Protein AF-A0A959EPD5-F1 (afdb_monomer_lite)

pLDDT: mean 96.94, std 1.7, range [88.75, 98.5]

Foldseek 3Di:
DDDVVDDDDDDDPPPVLVVVLVVCVVPVPDDDDDDDDDQVVQQVSQVSCVVVVHDDDGDDPVDDPVVNVVD

Structure (mmCIF, N/CA/C/O backbone):
data_AF-A0A959EPD5-F1
#
_entry.id   AF-A0A959EPD5-F1
#
loop_
_atom_site.group_PDB
_atom_site.id
_atom_site.type_symbol
_atom_site.label_atom_id
_atom_site.label_alt_id
_atom_site.label_comp_id
_atom_site.label_asym_id
_atom_site.label_entity_id
_atom_site.label_seq_id
_atom_site.pdbx_PDB_ins_code
_atom_site.Cartn_x
_atom_site.Cartn_y
_atom_site.Cartn_z
_atom_site.occupancy
_atom_site.B_iso_or_equiv
_atom_site.auth_seq_id
_atom_site.auth_comp_id
_atom_site.auth_asym_id
_atom_site.auth_atom_id
_atom_site.pdbx_PDB_model_num
ATOM 1 N N . PHE A 1 1 ? 14.814 -21.714 -0.181 1.00 88.75 1 PHE A N 1
ATOM 2 C CA . PHE A 1 1 ? 14.758 -20.240 -0.110 1.00 88.75 1 PHE A CA 1
ATOM 3 C C . PHE A 1 1 ? 14.496 -19.635 -1.471 1.00 88.75 1 PHE A C 1
ATOM 5 O O . PHE A 1 1 ? 13.647 -18.759 -1.543 1.00 88.75 1 PHE A O 1
ATOM 12 N N . ASP A 1 2 ? 15.169 -20.110 -2.525 1.00 93.00 2 ASP A N 1
ATOM 13 C CA . ASP A 1 2 ? 14.857 -19.679 -3.885 1.00 93.00 2 ASP A CA 1
ATOM 14 C C . ASP A 1 2 ? 13.396 -19.972 -4.256 1.00 93.00 2 ASP A C 1
ATOM 16 O O . ASP A 1 2 ? 12.814 -20.994 -3.870 1.00 93.00 2 ASP A O 1
ATOM 20 N N . ARG A 1 3 ? 12.807 -19.015 -4.961 1.00 97.31 3 ARG A N 1
ATOM 21 C CA . ARG A 1 3 ? 11.442 -19.028 -5.466 1.00 97.31 3 ARG A CA 1
ATOM 22 C C . ARG A 1 3 ? 11.521 -18.492 -6.893 1.00 97.31 3 ARG A C 1
ATOM 24 O O . ARG A 1 3 ? 11.297 -17.302 -7.091 1.00 97.31 3 ARG A O 1
ATOM 31 N N . PRO A 1 4 ? 11.804 -19.348 -7.889 1.00 96.12 4 PRO A N 1
ATOM 32 C CA . PRO A 1 4 ? 12.033 -18.907 -9.269 1.00 96.12 4 PRO A CA 1
ATOM 33 C C . PRO A 1 4 ? 10.793 -18.259 -9.900 1.00 96.12 4 PRO A C 1
ATOM 35 O O . PRO A 1 4 ? 10.877 -17.565 -10.905 1.00 96.12 4 PRO A O 1
ATOM 38 N N . ASN A 1 5 ? 9.625 -18.465 -9.288 1.00 96.75 5 ASN A N 1
ATOM 39 C CA . ASN A 1 5 ? 8.372 -17.833 -9.666 1.00 96.75 5 ASN A CA 1
ATOM 40 C C . ASN A 1 5 ? 8.207 -16.393 -9.126 1.00 96.75 5 ASN A C 1
ATOM 42 O O . ASN A 1 5 ? 7.168 -15.786 -9.376 1.00 96.75 5 ASN A O 1
ATOM 46 N N . LEU A 1 6 ? 9.155 -15.870 -8.335 1.00 96.12 6 LEU A N 1
ATOM 47 C CA . LEU A 1 6 ? 9.117 -14.515 -7.781 1.00 96.12 6 LEU A CA 1
ATOM 48 C C . LEU A 1 6 ? 10.118 -13.608 -8.496 1.00 96.12 6 LEU A C 1
ATOM 50 O O . LEU A 1 6 ? 11.307 -13.901 -8.574 1.00 96.12 6 LEU A O 1
ATOM 54 N N . HIS A 1 7 ? 9.627 -12.462 -8.959 1.00 95.50 7 HIS A N 1
ATOM 55 C CA . HIS A 1 7 ? 10.457 -11.384 -9.477 1.00 95.50 7 HIS A CA 1
ATOM 56 C C . HIS A 1 7 ? 10.667 -10.328 -8.387 1.00 95.50 7 HIS A C 1
ATOM 58 O O . HIS A 1 7 ? 9.700 -9.880 -7.768 1.00 95.50 7 HIS A O 1
ATOM 64 N N . LEU A 1 8 ? 11.921 -9.933 -8.153 1.00 95.94 8 LEU A N 1
ATOM 65 C CA . LEU A 1 8 ? 12.286 -8.897 -7.189 1.00 95.94 8 LEU A CA 1
ATOM 66 C C . LEU A 1 8 ? 12.747 -7.644 -7.931 1.00 95.94 8 LEU A C 1
ATOM 68 O O . LEU A 1 8 ? 13.661 -7.702 -8.749 1.00 95.94 8 LEU A O 1
ATOM 72 N N . GLU A 1 9 ? 12.140 -6.510 -7.600 1.00 96.44 9 GLU A N 1
ATOM 73 C CA . GLU A 1 9 ? 12.480 -5.202 -8.151 1.00 96.44 9 GLU A CA 1
ATOM 74 C C . GLU A 1 9 ? 12.621 -4.192 -7.004 1.00 96.44 9 GLU A C 1
ATOM 76 O O . GLU A 1 9 ? 11.820 -4.191 -6.068 1.00 96.44 9 GLU A O 1
ATOM 81 N N . VAL A 1 10 ? 13.630 -3.318 -7.072 1.00 96.81 10 VAL A N 1
ATOM 82 C CA . VAL A 1 10 ? 13.843 -2.240 -6.096 1.00 96.81 10 VAL A CA 1
ATOM 83 C C . VAL A 1 10 ? 13.872 -0.905 -6.824 1.00 96.81 10 VAL A C 1
ATOM 85 O O . VAL A 1 10 ? 14.623 -0.728 -7.781 1.00 96.81 10 VAL A O 1
ATOM 88 N N . ARG A 1 11 ? 13.070 0.052 -6.348 1.00 96.25 11 ARG A N 1
ATOM 89 C CA . ARG A 1 11 ? 12.984 1.408 -6.904 1.00 96.25 11 ARG A CA 1
ATOM 90 C C . ARG A 1 11 ? 13.335 2.466 -5.857 1.00 96.25 11 ARG A C 1
ATOM 92 O O . ARG A 1 11 ? 13.049 2.271 -4.672 1.00 96.25 11 ARG A O 1
ATOM 99 N N . PRO A 1 12 ? 13.897 3.614 -6.271 1.00 97.19 12 PRO A N 1
ATOM 100 C CA . PRO A 1 12 ? 14.047 4.776 -5.407 1.00 97.19 12 PRO A CA 1
ATOM 101 C C . PRO A 1 12 ? 12.705 5.237 -4.811 1.00 97.19 12 PRO A C 1
ATOM 103 O O . PRO A 1 12 ? 11.673 5.278 -5.483 1.00 97.19 12 PRO A O 1
ATOM 106 N N . GLY A 1 13 ? 12.716 5.596 -3.526 1.00 94.38 13 GLY A N 1
ATOM 107 C CA . GLY A 1 13 ? 11.512 5.857 -2.734 1.00 94.38 13 GLY A CA 1
ATOM 108 C C . GLY A 1 13 ? 10.842 7.223 -2.939 1.00 94.38 13 GLY A C 1
ATOM 109 O O . GLY A 1 13 ? 10.220 7.704 -1.989 1.00 94.38 13 GLY A O 1
ATOM 110 N N . GLN A 1 14 ? 10.975 7.862 -4.104 1.00 96.06 14 GLN A N 1
ATOM 111 C CA . GLN A 1 14 ? 10.320 9.134 -4.448 1.00 96.06 14 GLN A CA 1
ATOM 112 C C . GLN A 1 14 ? 8.957 8.892 -5.111 1.00 96.06 14 GLN A C 1
ATOM 114 O O . GLN A 1 14 ? 8.805 7.934 -5.856 1.00 96.06 14 GLN A O 1
ATOM 119 N N . LYS A 1 15 ? 7.963 9.768 -4.886 1.00 96.19 15 LYS A N 1
ATOM 120 C CA . LYS A 1 15 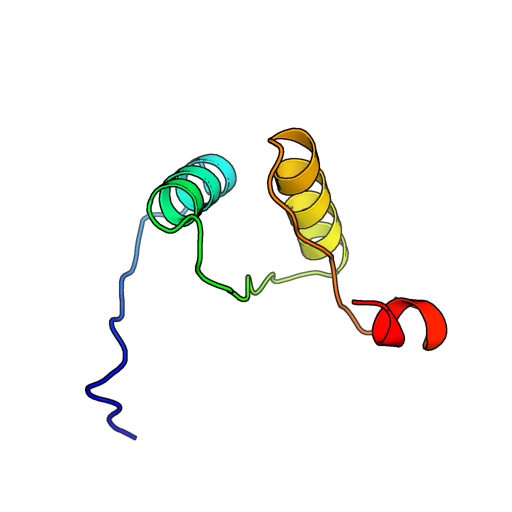? 6.617 9.650 -5.501 1.00 96.19 15 LYS A CA 1
ATOM 121 C C . LYS A 1 15 ? 6.015 8.236 -5.363 1.00 96.19 15 LYS A C 1
ATOM 123 O O . LYS A 1 15 ? 5.553 7.628 -6.326 1.00 96.19 15 LYS A O 1
ATOM 128 N N . ARG A 1 16 ? 6.116 7.656 -4.157 1.00 96.38 16 ARG A N 1
ATOM 129 C CA . ARG A 1 16 ? 5.803 6.232 -3.918 1.00 96.38 16 ARG A CA 1
ATOM 130 C C . ARG A 1 16 ? 4.372 5.876 -4.311 1.00 96.38 16 ARG A C 1
ATOM 132 O O . ARG A 1 16 ? 4.151 4.812 -4.868 1.00 96.38 16 ARG A O 1
ATOM 139 N N . ILE A 1 17 ? 3.413 6.756 -4.024 1.00 97.38 17 ILE A N 1
ATOM 140 C CA . ILE A 1 17 ? 1.997 6.514 -4.321 1.00 97.38 17 ILE A CA 1
ATOM 141 C C . ILE A 1 17 ? 1.765 6.458 -5.829 1.00 97.38 17 ILE A C 1
ATOM 143 O O . ILE A 1 17 ? 1.094 5.549 -6.302 1.00 97.38 17 ILE A O 1
ATOM 147 N N . GLU A 1 18 ? 2.351 7.387 -6.578 1.00 97.94 18 GLU A N 1
ATOM 148 C CA . GLU A 1 18 ? 2.272 7.423 -8.035 1.00 97.94 18 GLU A CA 1
ATOM 149 C C . GLU A 1 18 ? 2.886 6.156 -8.639 1.00 97.94 18 GLU A C 1
ATOM 151 O O . GLU A 1 18 ? 2.229 5.473 -9.419 1.00 97.94 18 GLU A O 1
ATOM 156 N N . GLN A 1 19 ? 4.084 5.766 -8.185 1.00 98.06 19 GLN A N 1
ATOM 157 C CA . GLN A 1 19 ? 4.725 4.528 -8.638 1.00 98.06 19 GLN A CA 1
ATOM 158 C C . GLN A 1 19 ? 3.879 3.277 -8.346 1.00 98.06 19 GLN A C 1
ATOM 160 O O . GLN A 1 19 ? 3.807 2.379 -9.184 1.00 98.06 19 GLN A O 1
ATOM 165 N N . ILE A 1 20 ? 3.237 3.208 -7.173 1.00 97.56 20 ILE A N 1
ATOM 166 C CA . ILE A 1 20 ? 2.334 2.106 -6.806 1.00 97.56 20 ILE A CA 1
ATOM 167 C C . ILE A 1 20 ? 1.115 2.082 -7.737 1.00 97.56 20 ILE A C 1
ATOM 169 O O . ILE A 1 20 ? 0.753 1.021 -8.242 1.00 97.56 20 ILE A O 1
ATOM 173 N N . ILE A 1 21 ? 0.487 3.234 -7.987 1.00 97.44 21 ILE A N 1
ATOM 174 C CA . ILE A 1 21 ? -0.682 3.342 -8.871 1.00 97.44 21 ILE A CA 1
ATOM 175 C C . ILE A 1 21 ? -0.330 2.880 -10.287 1.00 97.44 21 ILE A C 1
ATOM 177 O O . ILE A 1 21 ? -1.068 2.082 -10.866 1.00 97.44 21 ILE A O 1
ATOM 181 N N . ASP A 1 22 ? 0.797 3.341 -10.826 1.00 97.31 22 ASP A N 1
ATOM 182 C CA . ASP A 1 22 ? 1.247 2.965 -12.167 1.00 97.31 22 ASP A CA 1
ATOM 183 C C . ASP A 1 22 ? 1.544 1.463 -12.253 1.00 97.31 22 ASP A C 1
ATOM 185 O O . ASP A 1 22 ? 1.163 0.807 -13.224 1.00 97.31 22 ASP A O 1
ATOM 189 N N . PHE A 1 23 ? 2.147 0.887 -11.207 1.00 97.31 23 PHE A N 1
ATOM 190 C CA . PHE A 1 23 ? 2.403 -0.550 -11.123 1.00 97.31 23 PHE A CA 1
ATOM 191 C C . PHE A 1 23 ? 1.109 -1.381 -11.124 1.00 97.31 23 PHE A C 1
ATOM 193 O O . PHE A 1 23 ? 1.029 -2.386 -11.837 1.00 97.31 23 PHE A O 1
ATOM 200 N N . ILE A 1 24 ? 0.099 -0.960 -10.355 1.00 97.56 24 ILE A N 1
ATOM 201 C CA . ILE A 1 24 ? -1.202 -1.643 -10.264 1.00 97.56 24 ILE A CA 1
ATOM 202 C C . ILE A 1 24 ? -1.965 -1.535 -11.587 1.00 97.56 24 ILE A C 1
ATOM 204 O O . ILE A 1 24 ? -2.518 -2.523 -12.059 1.00 97.56 24 ILE A O 1
ATOM 208 N N . ARG A 1 25 ? -1.979 -0.360 -12.228 1.00 96.81 25 ARG A N 1
ATOM 209 C CA . ARG A 1 25 ? -2.727 -0.133 -13.481 1.00 96.81 25 ARG A CA 1
ATOM 210 C C . ARG A 1 25 ? -2.242 -0.981 -14.652 1.00 96.81 25 ARG A C 1
ATOM 212 O O . ARG A 1 25 ? -3.025 -1.286 -15.542 1.00 96.81 25 ARG A O 1
ATOM 219 N N . GLN A 1 26 ? -0.980 -1.397 -14.636 1.00 97.25 26 GLN A N 1
ATOM 220 C CA . GLN A 1 26 ? -0.430 -2.339 -15.615 1.00 97.25 26 GLN A CA 1
ATOM 221 C C . GLN A 1 26 ? -0.887 -3.793 -15.375 1.00 97.25 26 GLN A C 1
ATOM 223 O O . GLN A 1 26 ? -0.535 -4.676 -16.152 1.00 97.25 26 GLN A O 1
ATOM 228 N N . ARG A 1 27 ? -1.629 -4.064 -14.289 1.00 96.12 27 ARG A N 1
ATOM 229 C CA . ARG A 1 27 ? -2.038 -5.400 -13.817 1.00 96.12 27 ARG A CA 1
ATOM 230 C C . ARG A 1 27 ? -3.512 -5.409 -13.358 1.00 96.12 27 ARG A C 1
ATOM 232 O O . ARG A 1 27 ? -3.778 -5.724 -12.200 1.00 96.12 27 ARG A O 1
ATOM 239 N N . PRO A 1 28 ? -4.475 -5.057 -14.230 1.00 93.38 28 PRO A N 1
ATOM 240 C CA . PRO A 1 28 ? -5.869 -4.810 -13.836 1.00 93.38 28 PRO A CA 1
ATOM 241 C C . PRO A 1 28 ? -6.572 -5.999 -13.157 1.00 93.38 28 PRO A C 1
ATOM 243 O O . PRO A 1 28 ? -7.407 -5.780 -12.283 1.00 93.38 28 PRO A O 1
ATOM 246 N N . ASP A 1 29 ? -6.200 -7.236 -13.496 1.00 93.50 29 ASP A N 1
ATOM 247 C CA . ASP A 1 29 ? -6.872 -8.457 -13.023 1.00 93.50 29 ASP A CA 1
ATOM 248 C C . ASP A 1 29 ? -6.055 -9.251 -11.991 1.00 93.50 29 ASP A C 1
ATOM 250 O O . ASP A 1 29 ? -6.278 -10.443 -11.781 1.00 93.50 29 ASP A O 1
ATOM 254 N N . GLN A 1 30 ? -5.074 -8.611 -11.348 1.00 97.12 30 GLN A N 1
ATOM 255 C CA . GLN A 1 30 ? -4.233 -9.253 -10.337 1.00 97.12 30 GLN A CA 1
ATOM 256 C C . GLN A 1 30 ? -4.524 -8.711 -8.937 1.00 97.12 30 GLN A C 1
ATOM 258 O O . GLN A 1 30 ? -4.725 -7.515 -8.734 1.00 97.12 30 GLN A O 1
ATOM 263 N N . SER A 1 31 ? -4.492 -9.599 -7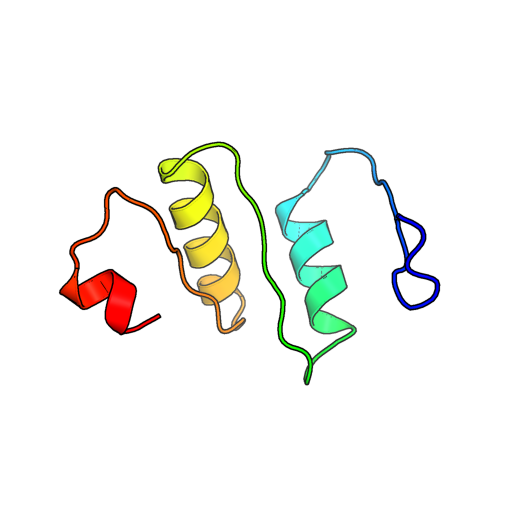.944 1.00 97.19 31 SER A N 1
ATOM 264 C CA . SER A 1 31 ? -4.501 -9.229 -6.527 1.00 97.19 31 SER A CA 1
ATOM 265 C C . SER A 1 31 ? -3.086 -8.933 -6.028 1.00 97.19 31 SER A C 1
ATOM 267 O O . SER A 1 31 ? -2.126 -9.561 -6.475 1.00 97.19 31 SER A O 1
ATOM 269 N N . GLY A 1 32 ? -2.954 -8.047 -5.041 1.00 97.06 32 GLY A N 1
ATOM 270 C CA . GLY A 1 32 ? -1.662 -7.720 -4.440 1.00 97.06 32 GLY A CA 1
ATOM 271 C C . GLY A 1 32 ? -1.768 -7.291 -2.980 1.00 97.06 32 GLY A C 1
ATOM 272 O O . GLY A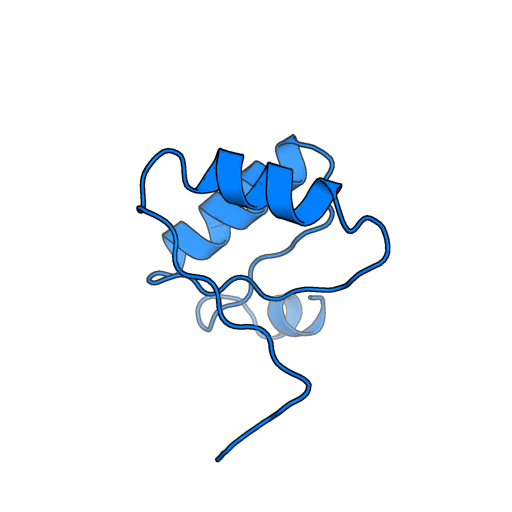 1 32 ? -2.843 -6.945 -2.498 1.00 97.06 32 GLY A O 1
ATOM 273 N N . ILE A 1 33 ? -0.625 -7.305 -2.290 1.00 98.19 33 ILE A N 1
ATOM 274 C CA . ILE A 1 33 ? -0.473 -6.852 -0.902 1.00 98.19 33 ILE A CA 1
ATOM 275 C C . ILE A 1 33 ? 0.544 -5.712 -0.886 1.00 98.19 33 ILE A C 1
ATOM 277 O O . ILE A 1 33 ? 1.628 -5.835 -1.457 1.00 98.19 33 ILE A O 1
ATOM 281 N N . ILE A 1 34 ? 0.211 -4.612 -0.208 1.00 98.19 34 ILE A N 1
ATOM 282 C CA . ILE A 1 34 ? 1.123 -3.485 0.009 1.00 98.19 34 ILE A CA 1
ATOM 283 C C . ILE A 1 34 ? 1.477 -3.433 1.491 1.00 98.19 34 ILE A C 1
ATOM 285 O O . ILE A 1 34 ? 0.643 -3.098 2.330 1.00 98.19 34 ILE A O 1
ATOM 289 N N . TYR A 1 35 ? 2.735 -3.725 1.812 1.00 98.12 35 TYR A N 1
ATOM 290 C CA . TYR A 1 35 ? 3.242 -3.579 3.171 1.00 98.12 35 TYR A CA 1
ATOM 291 C C . TYR A 1 35 ? 3.634 -2.129 3.466 1.00 98.12 35 TYR A C 1
ATOM 293 O O . TYR A 1 35 ? 4.279 -1.452 2.666 1.00 98.12 35 TYR A O 1
ATOM 301 N N . CYS A 1 36 ? 3.247 -1.664 4.650 1.00 97.50 36 CYS A N 1
ATOM 302 C CA . CYS A 1 36 ? 3.456 -0.308 5.143 1.00 97.50 36 CYS A CA 1
ATOM 303 C C . CYS A 1 36 ? 4.099 -0.359 6.534 1.00 97.50 36 CYS A C 1
ATOM 305 O O . CYS A 1 36 ? 3.867 -1.297 7.292 1.00 97.50 36 CYS A O 1
ATOM 307 N N . LEU A 1 37 ? 4.889 0.661 6.886 1.00 97.00 37 LEU A N 1
ATOM 308 C CA . LEU A 1 37 ? 5.623 0.686 8.159 1.00 97.00 37 LEU A CA 1
ATOM 309 C C . LEU A 1 37 ? 4.727 0.956 9.383 1.00 97.00 37 LEU A C 1
ATOM 311 O O . LEU A 1 37 ? 5.014 0.471 10.471 1.00 97.00 37 LEU A O 1
ATOM 315 N N . SER A 1 38 ? 3.661 1.747 9.231 1.00 98.00 38 SER A N 1
ATOM 316 C CA . SER A 1 38 ? 2.786 2.158 10.336 1.00 98.00 38 SER A CA 1
ATOM 317 C C . SER A 1 38 ? 1.312 2.007 9.975 1.00 98.00 38 SER A C 1
ATOM 319 O O . SER A 1 38 ? 0.955 2.086 8.801 1.00 98.00 38 SER A O 1
ATOM 321 N N . ARG A 1 39 ? 0.454 1.859 10.997 1.00 98.19 39 ARG A N 1
ATOM 322 C CA . ARG A 1 39 ? -1.013 1.769 10.844 1.00 98.19 39 ARG A CA 1
ATOM 323 C C . ARG A 1 39 ? -1.566 2.958 10.056 1.00 98.19 39 ARG A C 1
ATOM 325 O O . ARG A 1 39 ? -2.202 2.766 9.029 1.00 98.19 39 ARG A O 1
ATOM 332 N N . LYS A 1 40 ? -1.181 4.173 10.465 1.00 98.19 40 LYS A N 1
ATOM 333 C CA . LYS A 1 40 ? -1.543 5.421 9.784 1.00 98.19 40 LYS A CA 1
ATOM 334 C C . LYS A 1 40 ? -1.149 5.410 8.304 1.00 98.19 40 LYS A C 1
ATOM 336 O O . LYS A 1 40 ? -1.952 5.775 7.458 1.00 98.19 40 LYS A O 1
ATOM 341 N N . ASN A 1 41 ? 0.068 4.967 7.974 1.00 97.88 41 ASN A N 1
ATOM 342 C CA . ASN A 1 41 ? 0.491 4.910 6.575 1.00 97.88 41 ASN A CA 1
ATOM 343 C C . ASN A 1 41 ? -0.304 3.864 5.777 1.00 97.88 41 ASN A C 1
ATOM 345 O O . ASN A 1 41 ? -0.601 4.102 4.612 1.00 97.88 41 ASN A O 1
ATOM 349 N N . THR A 1 42 ? -0.665 2.729 6.386 1.00 98.44 42 THR A N 1
ATOM 350 C CA . THR A 1 42 ? -1.537 1.724 5.758 1.00 98.44 42 THR A CA 1
ATOM 351 C C . THR A 1 42 ? -2.902 2.317 5.397 1.00 98.44 42 THR A C 1
ATOM 353 O O . THR A 1 42 ? -3.344 2.171 4.257 1.00 98.44 42 THR A O 1
ATOM 356 N N . GLU A 1 43 ? -3.542 3.023 6.334 1.00 98.44 43 GLU A N 1
ATOM 357 C CA . GLU A 1 43 ? -4.823 3.714 6.116 1.00 98.44 43 GLU A CA 1
ATOM 358 C C . GLU A 1 43 ? -4.700 4.796 5.025 1.00 98.44 43 GLU A C 1
ATOM 360 O O . GLU A 1 43 ? -5.481 4.814 4.070 1.00 98.44 43 GLU A O 1
ATOM 365 N N . ASP A 1 44 ? -3.672 5.650 5.108 1.00 98.38 44 ASP A N 1
ATOM 366 C CA . ASP A 1 44 ? -3.433 6.745 4.160 1.00 98.38 44 ASP A CA 1
ATOM 367 C C . ASP A 1 44 ? -3.193 6.228 2.725 1.00 98.38 44 ASP A C 1
ATOM 369 O O . ASP A 1 44 ? -3.667 6.824 1.752 1.00 98.38 44 ASP A O 1
ATOM 373 N N . VAL A 1 45 ? -2.451 5.124 2.565 1.00 98.44 45 VAL A N 1
ATOM 374 C CA . VAL A 1 45 ? -2.209 4.485 1.259 1.00 98.44 45 VAL A CA 1
ATOM 375 C C . VAL A 1 45 ? -3.510 3.917 0.697 1.00 98.44 45 VAL A C 1
ATOM 377 O O . VAL A 1 45 ? -3.846 4.217 -0.451 1.00 98.44 45 VAL A O 1
ATOM 380 N N . ALA A 1 46 ? -4.266 3.152 1.491 1.00 98.50 46 ALA A N 1
ATOM 381 C CA . ALA A 1 46 ? -5.536 2.573 1.055 1.00 98.50 46 ALA A CA 1
ATOM 382 C C . ALA A 1 46 ? -6.530 3.662 0.614 1.00 98.50 46 ALA A C 1
ATOM 384 O O . ALA A 1 46 ? -7.131 3.554 -0.457 1.00 98.50 46 ALA A O 1
ATOM 385 N N . ALA A 1 47 ? -6.642 4.757 1.374 1.00 98.50 47 ALA A N 1
ATOM 386 C CA . ALA A 1 47 ? -7.490 5.895 1.023 1.00 98.50 47 ALA A CA 1
ATOM 387 C C . ALA A 1 47 ? -7.073 6.553 -0.305 1.00 98.50 47 ALA A C 1
ATOM 389 O O . ALA A 1 47 ? -7.918 6.818 -1.163 1.00 98.50 47 ALA A O 1
ATOM 390 N N . LYS A 1 48 ? -5.769 6.774 -0.527 1.00 98.44 48 LYS A N 1
ATOM 391 C CA . LYS A 1 48 ? -5.257 7.350 -1.785 1.00 98.44 48 LYS A CA 1
ATOM 392 C C . LYS A 1 48 ? -5.533 6.458 -2.995 1.00 98.44 48 LYS A C 1
ATOM 394 O O . LYS A 1 48 ? -5.852 6.986 -4.059 1.00 98.44 48 LYS A O 1
ATOM 399 N N . LEU A 1 49 ? -5.442 5.138 -2.838 1.00 98.19 49 LEU A N 1
ATOM 400 C CA . LEU A 1 49 ? -5.778 4.179 -3.894 1.00 98.19 49 LEU A CA 1
ATOM 401 C C . LEU A 1 49 ? -7.280 4.203 -4.213 1.00 98.19 49 LEU A C 1
ATOM 403 O O . LEU A 1 49 ? -7.641 4.355 -5.383 1.00 98.19 49 LEU A O 1
ATOM 407 N N . LYS A 1 50 ? -8.144 4.176 -3.186 1.00 98.12 50 LYS A N 1
ATOM 408 C CA . LYS A 1 50 ? -9.607 4.304 -3.339 1.00 98.12 50 LYS A CA 1
ATOM 409 C C . LYS A 1 50 ? -9.980 5.589 -4.093 1.00 98.12 50 LYS A C 1
ATOM 411 O O . LYS A 1 50 ? -10.736 5.536 -5.059 1.00 98.12 50 LYS A O 1
ATOM 416 N N . LEU A 1 51 ? -9.367 6.727 -3.745 1.00 98.12 51 LEU A N 1
ATOM 417 C CA . LEU A 1 51 ? -9.564 8.015 -4.436 1.00 98.12 51 LEU A CA 1
ATOM 418 C C . LEU A 1 51 ? -9.148 8.008 -5.919 1.00 98.12 51 LEU A C 1
ATOM 420 O O . LEU A 1 51 ? -9.494 8.929 -6.654 1.00 98.12 51 LEU A O 1
ATOM 424 N N . ARG A 1 52 ? -8.370 7.020 -6.369 1.00 97.44 52 ARG A N 1
ATOM 425 C CA . ARG A 1 52 ? -7.961 6.846 -7.775 1.00 97.44 52 ARG A CA 1
ATOM 426 C C . ARG A 1 52 ? -8.726 5.728 -8.484 1.00 97.44 52 ARG A C 1
ATOM 428 O O . ARG A 1 52 ? -8.324 5.334 -9.578 1.00 97.44 52 ARG A O 1
ATOM 435 N N . GLY A 1 53 ? -9.804 5.234 -7.873 1.00 96.88 53 GLY A N 1
ATOM 436 C CA . GLY A 1 53 ? -10.651 4.174 -8.419 1.00 96.88 53 GLY A CA 1
ATOM 437 C C . GLY A 1 53 ? -10.072 2.767 -8.266 1.00 96.88 53 GLY A C 1
ATOM 438 O O . GLY A 1 53 ? -10.571 1.839 -8.892 1.00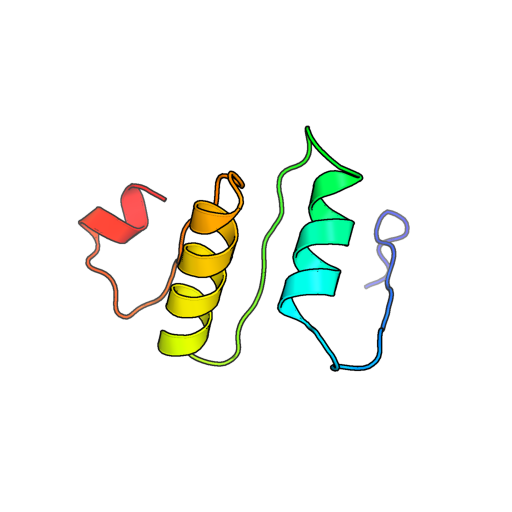 96.88 53 GLY A O 1
ATOM 439 N N . ILE A 1 54 ? -9.024 2.587 -7.455 1.00 97.62 54 ILE A N 1
ATOM 440 C CA . ILE A 1 54 ? -8.435 1.270 -7.194 1.00 97.62 54 ILE A CA 1
ATOM 441 C C . ILE A 1 54 ? -9.132 0.658 -5.978 1.00 97.62 54 ILE A C 1
ATOM 443 O O . ILE A 1 54 ? -9.170 1.265 -4.905 1.00 97.62 54 ILE A O 1
ATOM 447 N N . ARG A 1 55 ? -9.657 -0.564 -6.129 1.00 96.88 55 ARG A N 1
ATOM 448 C CA . ARG A 1 55 ? -10.177 -1.350 -5.001 1.00 96.88 55 ARG A CA 1
ATOM 449 C C . ARG A 1 55 ? -9.011 -1.766 -4.107 1.00 96.88 55 ARG A C 1
ATOM 451 O O . ARG A 1 55 ? -8.185 -2.577 -4.510 1.00 96.88 55 ARG A O 1
ATOM 458 N N . ALA A 1 56 ? -8.946 -1.198 -2.914 1.00 97.81 56 ALA A N 1
ATOM 459 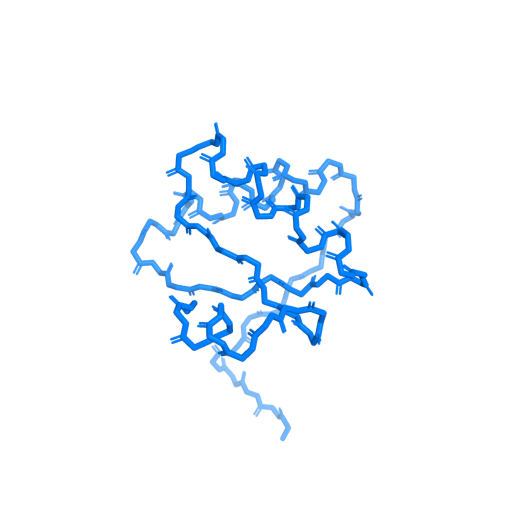C CA . ALA A 1 56 ? -7.946 -1.505 -1.900 1.00 97.81 56 ALA A CA 1
ATOM 460 C C . ALA A 1 56 ? -8.602 -1.409 -0.525 1.00 97.81 56 ALA A C 1
ATOM 462 O O . ALA A 1 56 ? -9.574 -0.673 -0.390 1.00 97.81 56 ALA A O 1
ATOM 463 N N . ASP A 1 57 ? -8.061 -2.075 0.489 1.00 97.94 57 ASP A N 1
ATOM 464 C CA . ASP A 1 57 ? -8.429 -1.820 1.881 1.00 97.94 57 ASP A CA 1
ATOM 465 C C . ASP A 1 57 ? -7.203 -1.834 2.796 1.00 97.94 57 ASP A C 1
ATOM 467 O O . ASP A 1 57 ? -6.136 -2.321 2.414 1.00 97.94 57 ASP A O 1
ATOM 471 N N . SER A 1 58 ? -7.335 -1.250 3.985 1.00 98.31 58 SER A N 1
ATOM 472 C CA . SER A 1 58 ? -6.301 -1.309 5.020 1.00 98.31 58 SER A CA 1
ATOM 473 C C . SER A 1 58 ? -6.534 -2.504 5.936 1.00 98.31 58 SER A C 1
ATOM 475 O O . SER A 1 58 ? -7.670 -2.792 6.291 1.00 98.31 58 SER A O 1
ATOM 477 N N . TYR A 1 59 ? -5.455 -3.148 6.384 1.00 98.44 59 TYR A N 1
ATOM 478 C CA . TYR A 1 59 ? -5.510 -4.202 7.395 1.00 98.44 59 TYR A CA 1
ATOM 479 C C . TYR A 1 59 ? -4.407 -3.997 8.434 1.00 98.44 59 TYR A C 1
ATOM 481 O O . TYR A 1 59 ? -3.224 -3.934 8.091 1.00 98.44 59 TYR A O 1
ATOM 489 N N . HIS A 1 60 ? -4.771 -3.909 9.715 1.00 98.31 60 HIS A N 1
ATOM 490 C CA . HIS A 1 60 ? -3.812 -3.890 10.821 1.00 98.31 60 HIS A CA 1
ATOM 491 C C . HIS A 1 60 ? -4.455 -4.196 12.175 1.00 98.31 60 HIS A C 1
ATOM 493 O O . HIS A 1 60 ? -5.656 -4.042 12.372 1.00 98.31 60 HIS A O 1
ATOM 499 N N . ALA A 1 61 ? -3.619 -4.520 13.166 1.00 96.81 61 ALA A N 1
ATOM 500 C CA . ALA A 1 61 ? -4.040 -4.885 14.522 1.00 96.81 61 ALA A CA 1
ATOM 501 C C . ALA A 1 61 ? -4.815 -3.797 15.297 1.00 96.81 61 ALA A C 1
ATOM 503 O O . ALA A 1 61 ? -5.366 -4.092 16.348 1.00 96.81 61 ALA A O 1
ATOM 504 N N . GLY A 1 62 ? -4.837 -2.547 14.818 1.00 96.75 62 GLY A N 1
ATOM 505 C CA . GLY A 1 62 ? -5.670 -1.485 15.398 1.00 96.75 62 GLY A CA 1
ATOM 506 C C . GLY A 1 62 ? -7.146 -1.511 14.975 1.00 96.75 62 GLY A C 1
ATOM 507 O O . GLY A 1 62 ? -7.925 -0.745 15.523 1.00 96.75 62 GLY A O 1
ATOM 508 N N . MET A 1 63 ? -7.519 -2.344 14.000 1.00 97.94 63 MET A N 1
ATOM 509 C CA . MET A 1 63 ? -8.906 -2.502 13.548 1.00 97.94 63 MET A CA 1
ATOM 510 C C . MET A 1 63 ? -9.672 -3.454 14.463 1.00 97.94 63 MET A C 1
ATOM 512 O O . MET A 1 63 ? -9.072 -4.349 15.067 1.00 97.94 63 MET A O 1
ATOM 516 N N . SER A 1 64 ? -10.997 -3.296 14.512 1.00 98.00 64 SER A N 1
ATOM 517 C CA . SER A 1 64 ? -11.863 -4.255 15.194 1.00 98.00 64 SER A CA 1
ATOM 518 C C . SER A 1 64 ? -11.802 -5.630 14.518 1.00 98.00 64 SER A C 1
ATOM 520 O O . SER A 1 64 ? -11.504 -5.747 13.326 1.00 98.00 64 SER A O 1
ATOM 522 N N . ASP A 1 65 ? -12.113 -6.688 15.266 1.00 97.44 65 ASP A N 1
ATOM 523 C CA . ASP A 1 65 ? -12.167 -8.051 14.723 1.00 97.44 65 ASP A CA 1
ATOM 524 C C . ASP A 1 65 ? -13.179 -8.168 13.572 1.00 97.44 65 ASP A C 1
ATOM 526 O O . ASP A 1 65 ? -12.923 -8.861 12.584 1.00 97.44 65 ASP A O 1
ATOM 530 N N . ALA A 1 66 ? -14.296 -7.440 13.679 1.00 97.44 66 ALA A N 1
ATOM 531 C CA . ALA A 1 66 ? -15.314 -7.364 12.642 1.00 97.44 66 ALA A CA 1
ATOM 532 C C . ALA A 1 66 ? -14.768 -6.708 11.367 1.00 97.44 66 ALA A C 1
ATOM 534 O O . ALA A 1 66 ? -14.941 -7.262 10.285 1.00 97.44 66 ALA A O 1
ATOM 535 N N . ASP A 1 67 ? -14.060 -5.580 11.481 1.00 96.62 67 ASP A N 1
ATOM 536 C CA . ASP A 1 67 ? -13.500 -4.892 10.313 1.00 96.62 67 ASP A CA 1
ATOM 537 C C . ASP A 1 67 ? -12.425 -5.736 9.629 1.00 96.62 67 ASP A C 1
ATOM 539 O O . ASP A 1 67 ? -12.435 -5.871 8.410 1.00 96.62 67 ASP A O 1
ATOM 543 N N . ARG A 1 68 ? -11.536 -6.369 10.405 1.00 96.81 68 ARG A N 1
ATOM 544 C CA . ARG A 1 68 ? -10.499 -7.263 9.865 1.00 96.81 68 ARG A CA 1
ATOM 545 C C . ARG A 1 68 ? -11.082 -8.448 9.100 1.00 96.81 68 ARG A C 1
ATOM 547 O O . ARG A 1 68 ? -10.482 -8.872 8.125 1.00 96.81 68 ARG A O 1
ATOM 554 N N . SER A 1 69 ? -12.224 -8.975 9.537 1.00 96.44 69 SER A N 1
ATOM 555 C CA . SER A 1 69 ? -12.879 -10.124 8.894 1.00 96.44 69 SER A CA 1
ATOM 556 C C . SER A 1 69 ? -13.605 -9.763 7.591 1.00 96.44 69 SER A C 1
ATOM 558 O O . SER A 1 69 ? -14.066 -10.659 6.889 1.00 96.44 69 SER A O 1
ATOM 560 N N . ARG A 1 70 ? -13.761 -8.466 7.287 1.00 94.62 70 ARG A 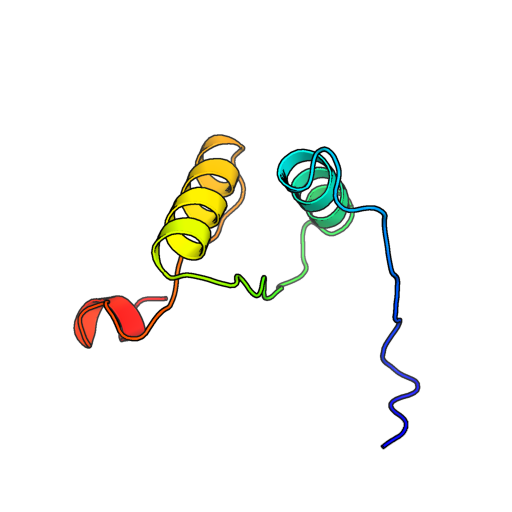N 1
ATOM 561 C CA . ARG A 1 70 ? -14.453 -7.959 6.088 1.00 94.62 70 ARG A CA 1
ATOM 562 C C . ARG A 1 70 ? -13.512 -7.523 4.964 1.00 94.62 70 ARG A C 1
ATOM 564 O O . ARG A 1 70 ? -14.010 -7.232 3.877 1.00 94.62 70 ARG A O 1
ATOM 571 N N . VAL A 1 71 ? -12.213 -7.429 5.248 1.00 91.25 71 VAL A N 1
ATOM 572 C CA . VAL A 1 71 ? -11.157 -7.160 4.259 1.00 91.25 71 VAL A CA 1
ATOM 573 C C . VAL A 1 71 ? -10.858 -8.433 3.483 1.00 91.25 71 VAL A C 1
ATOM 575 O O . VAL A 1 71 ? -10.785 -8.343 2.239 1.00 91.25 71 VAL A O 1
#

Secondary structure (DSSP, 8-state):
---TT-------SSSHHHHHHHHHHT-TT-------SSHHHHHHHHHHHHTTT-------TTS-HHHHTT-

Sequence (71 aa):
FDRPNLHLEVRPGQKRIEQIIDFIRQRPDQSGIIYCLSRKNTEDVAAKLKLRGIRADSYHAGMSDADRSRV

Radius of gyration: 13.79 Å; chains: 1; bounding box: 30×30×31 Å